Protein AF-A0A2J0MK18-F1 (afdb_monomer_lite)

Radius of gyration: 29.58 Å; chains: 1; bounding box: 68×32×77 Å

Sequence (110 aa):
MKKEGVLIHERTIGKILKKEGLVRKYRVRKIKYKYIKAERKAGELVEIDVKYVPGRIVGKRYYQYTAIDTASKWRHLAVYDEQTNFHSILFLKEVIKIFKLIIFLFIQVR

InterPro domains:
  IPR012337 Ribonuclease H-like superfamily [SSF53098] (42-101)
  IPR036397 Ribonuclease H superfamily [G3DSA:3.30.420.10] (36-107)

Foldseek 3Di:
DVVPPDPDDPVVVVVVCVVVVVDDDDDDDDDDDPPPDPQDDFQAEKEKEKDWDPDADVNFIKIKIKIAGPHPRDIDIDIDRDDDPVVVVVVVVVCVVVVPDDHPYPYDYD

Organism: NCBI:txid1974727

Secondary structure (DSSP, 8-state):
-GGGT----HHHHHHHHHHTT-S------------------TTS-EEEEEEEPSS-BTTB--EEEEEEETTT--EEEEEESS--HHHHHHHHHHHHHH--S---------

pLDDT: mean 82.76, std 13.8, range [45.09, 96.31]

Structure (mmCIF, N/CA/C/O backbone):
data_AF-A0A2J0MK18-F1
#
_entry.id   AF-A0A2J0MK18-F1
#
loop_
_atom_site.group_PDB
_atom_site.id
_atom_site.type_symbol
_atom_site.label_atom_id
_atom_site.label_alt_id
_atom_site.label_comp_id
_atom_site.label_asym_id
_atom_site.label_entity_id
_atom_site.label_seq_id
_atom_site.pdbx_PDB_ins_code
_atom_site.Cartn_x
_atom_site.Cartn_y
_atom_site.Cartn_z
_atom_site.occupancy
_atom_site.B_iso_or_equiv
_atom_site.auth_seq_id
_atom_site.auth_comp_id
_atom_site.auth_asym_id
_atom_site.auth_atom_id
_atom_site.pdbx_PDB_model_num
ATOM 1 N N . MET A 1 1 ? -44.606 -10.892 48.087 1.00 50.62 1 MET A N 1
ATOM 2 C CA . MET A 1 1 ? -45.442 -11.733 47.196 1.00 50.62 1 MET A CA 1
ATOM 3 C C . MET A 1 1 ? -46.530 -12.531 47.922 1.00 50.62 1 MET A C 1
ATOM 5 O O . MET A 1 1 ? -47.611 -12.633 47.371 1.00 50.62 1 MET A O 1
ATOM 9 N N . LYS A 1 2 ? -46.349 -13.000 49.172 1.00 48.25 2 LYS A N 1
ATOM 10 C CA . LYS A 1 2 ? -47.447 -13.646 49.938 1.00 48.25 2 LYS A CA 1
ATOM 11 C C . LYS A 1 2 ? -48.602 -12.718 50.371 1.00 48.25 2 LYS A C 1
ATOM 13 O O . LYS A 1 2 ? -49.669 -13.221 50.686 1.00 48.25 2 LYS A O 1
ATOM 18 N N . LYS A 1 3 ? -48.410 -11.392 50.382 1.00 56.09 3 LYS A N 1
ATOM 19 C CA . LYS A 1 3 ? -49.428 -10.419 50.834 1.00 56.09 3 LYS A CA 1
ATOM 20 C C . LYS A 1 3 ? -50.550 -10.135 49.818 1.00 56.09 3 LYS A C 1
ATOM 22 O O . LYS A 1 3 ? -51.565 -9.593 50.219 1.00 56.09 3 LYS A O 1
ATOM 27 N N . GLU A 1 4 ? -50.386 -10.527 48.553 1.00 63.72 4 GLU A N 1
ATOM 28 C CA . GLU A 1 4 ? -51.360 -10.278 47.467 1.00 63.72 4 GLU A CA 1
ATOM 29 C C . GLU A 1 4 ? -51.818 -11.573 46.761 1.00 63.72 4 GLU A C 1
ATOM 31 O O . GLU A 1 4 ? -52.439 -11.524 45.707 1.00 63.72 4 GLU A O 1
ATOM 36 N N . GLY A 1 5 ? -51.502 -12.756 47.306 1.00 65.00 5 GLY A N 1
ATOM 37 C CA . GLY A 1 5 ? -51.964 -14.041 46.748 1.00 65.00 5 GLY A 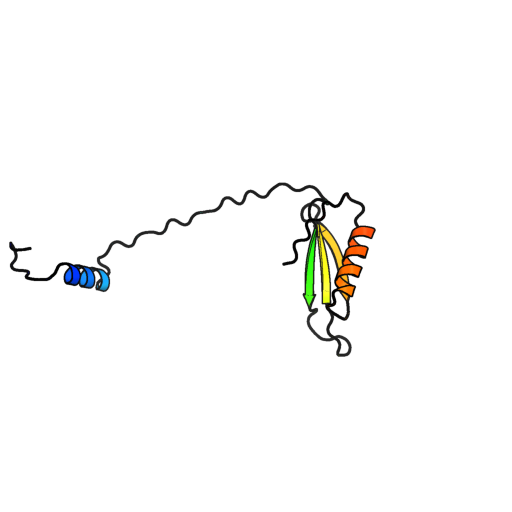CA 1
ATOM 38 C C . GLY A 1 5 ? -51.280 -14.497 45.449 1.00 65.00 5 GLY A C 1
ATOM 39 O O . GLY A 1 5 ? -51.678 -15.502 44.866 1.00 65.00 5 GLY A O 1
ATOM 40 N N . VAL A 1 6 ? -50.227 -13.814 44.993 1.00 67.06 6 VAL A N 1
ATOM 41 C CA . VAL A 1 6 ? -49.537 -14.157 43.740 1.00 67.06 6 VAL A CA 1
ATOM 42 C C . VAL A 1 6 ? -48.515 -15.282 43.971 1.00 67.06 6 VAL A C 1
ATOM 44 O O . VAL A 1 6 ? -47.393 -15.049 44.427 1.00 67.06 6 VAL A O 1
ATOM 47 N N . LEU A 1 7 ? -48.908 -16.518 43.641 1.00 73.19 7 LEU A N 1
ATOM 48 C CA . LEU A 1 7 ? -48.077 -17.735 43.642 1.00 73.19 7 LEU A CA 1
ATOM 49 C C . LEU A 1 7 ? -47.373 -17.917 42.289 1.00 73.19 7 LEU A C 1
ATOM 51 O O . LEU A 1 7 ? -47.671 -18.833 41.527 1.00 73.19 7 LEU A O 1
ATOM 55 N N . ILE A 1 8 ? -46.447 -17.023 41.954 1.00 77.75 8 ILE A N 1
ATOM 56 C CA . ILE A 1 8 ? -45.690 -17.120 40.702 1.00 77.75 8 ILE A CA 1
ATOM 57 C C . ILE A 1 8 ? -44.199 -17.142 41.020 1.00 77.75 8 ILE A C 1
ATOM 59 O O . ILE A 1 8 ? -43.697 -16.320 41.783 1.00 77.75 8 ILE A O 1
ATOM 63 N N . HIS A 1 9 ? -43.484 -18.090 40.416 1.00 81.81 9 HIS A N 1
ATOM 64 C CA . HIS A 1 9 ? -42.036 -18.193 40.548 1.00 81.81 9 HIS A CA 1
ATOM 65 C C . HIS A 1 9 ? -41.353 -16.948 39.955 1.00 81.81 9 HIS A C 1
ATOM 67 O O . HIS A 1 9 ? -41.653 -16.532 38.834 1.00 81.81 9 HIS A O 1
ATOM 73 N N . GLU A 1 10 ? -40.377 -16.383 40.664 1.00 82.75 10 GLU A N 1
ATOM 74 C CA . GLU A 1 10 ? -39.665 -15.140 40.312 1.00 82.75 10 GLU A CA 1
ATOM 75 C C . GLU A 1 10 ? -39.136 -15.102 38.862 1.00 82.75 10 GLU A C 1
ATOM 77 O O . GLU A 1 10 ? -39.264 -14.101 38.156 1.00 82.75 10 GLU A O 1
ATOM 82 N N . ARG A 1 11 ? -38.611 -16.229 38.359 1.00 83.81 11 ARG A N 1
ATOM 83 C CA . ARG A 1 11 ? -38.148 -16.366 36.965 1.00 83.81 11 ARG A CA 1
ATOM 84 C C . ARG A 1 11 ? -39.258 -16.139 35.938 1.00 83.81 11 ARG A C 1
ATOM 86 O O . ARG A 1 11 ? -38.979 -15.607 34.865 1.00 83.81 11 ARG A O 1
ATOM 93 N N . THR A 1 12 ? -40.489 -16.542 36.238 1.00 87.12 12 THR A N 1
ATOM 94 C CA . THR A 1 12 ? -41.646 -16.352 35.352 1.00 87.12 12 THR A CA 1
ATOM 95 C C . THR A 1 12 ? -42.008 -14.875 35.271 1.00 87.12 12 THR A C 1
ATOM 97 O O . THR A 1 12 ? -42.204 -14.356 34.176 1.00 87.12 12 THR A O 1
ATOM 100 N N . ILE A 1 13 ? -41.961 -14.168 36.401 1.00 87.19 13 ILE A N 1
ATOM 101 C CA . ILE A 1 13 ? -42.155 -12.714 36.460 1.00 87.19 13 ILE A CA 1
ATOM 102 C C . ILE A 1 13 ? -41.084 -12.008 35.622 1.00 87.19 13 ILE A C 1
ATOM 104 O O . ILE A 1 13 ? -41.403 -11.188 34.765 1.00 87.19 13 ILE A O 1
ATOM 108 N N . GLY A 1 14 ? -39.814 -12.397 35.772 1.00 87.62 14 GLY A N 1
ATOM 109 C CA . GLY A 1 14 ? -38.724 -11.856 34.958 1.00 87.62 14 GLY A CA 1
ATOM 110 C C . GLY A 1 14 ? -38.899 -12.090 33.450 1.00 87.62 14 GLY A C 1
ATOM 111 O O . GLY A 1 14 ? -38.547 -11.222 32.652 1.00 87.62 14 GLY A O 1
ATOM 112 N N . LYS A 1 15 ? -39.460 -13.235 33.038 1.00 89.38 15 LYS A N 1
ATOM 113 C CA . LYS A 1 15 ? -39.773 -13.520 31.625 1.00 89.38 15 LYS A CA 1
ATOM 114 C C . LYS A 1 15 ? -40.908 -12.640 31.101 1.00 89.38 15 LYS A C 1
ATOM 116 O O . LYS A 1 15 ? -40.775 -12.110 30.003 1.00 89.38 15 LYS A O 1
ATOM 121 N N . ILE A 1 16 ? -41.974 -12.457 31.882 1.00 91.19 16 ILE A N 1
ATOM 122 C CA . ILE A 1 16 ? -43.109 -11.592 31.523 1.00 91.19 16 ILE A CA 1
ATOM 123 C C . ILE A 1 16 ? -42.632 -10.144 31.377 1.00 91.19 16 ILE A C 1
ATOM 125 O O . ILE A 1 16 ? -42.823 -9.545 30.327 1.00 91.19 16 ILE A O 1
ATOM 129 N N . LEU A 1 17 ? -41.897 -9.618 32.361 1.00 91.25 17 LEU A N 1
ATOM 130 C CA . LEU A 1 17 ? -41.355 -8.255 32.307 1.00 91.25 17 LEU A CA 1
ATOM 131 C C . LEU A 1 17 ? -40.433 -8.032 31.096 1.00 91.25 17 LEU A C 1
ATOM 133 O O . LEU A 1 17 ? -40.449 -6.958 30.499 1.00 91.25 17 LEU A O 1
ATOM 137 N N . LYS A 1 18 ? -39.635 -9.039 30.710 1.00 88.62 18 LYS A N 1
ATOM 138 C CA . LYS A 1 18 ? -38.809 -8.980 29.492 1.00 88.62 18 LYS A CA 1
ATOM 139 C C . LYS A 1 18 ? -39.652 -8.992 28.217 1.00 88.62 18 LYS A C 1
ATOM 141 O O . LYS A 1 18 ? -39.348 -8.226 27.308 1.00 88.62 18 LYS A O 1
ATOM 146 N N . LYS A 1 19 ? -40.678 -9.848 28.152 1.00 90.25 19 LYS A N 1
ATOM 147 C CA . LYS A 1 19 ? -41.573 -9.984 26.993 1.00 90.25 19 LYS A CA 1
ATOM 148 C C . LYS A 1 19 ? -42.377 -8.706 26.748 1.00 90.25 19 LYS A C 1
ATOM 150 O O . LYS A 1 19 ? -42.433 -8.246 25.616 1.00 90.25 19 LYS A O 1
ATOM 155 N N . GLU A 1 20 ? -42.898 -8.105 27.813 1.00 92.75 20 GLU A N 1
ATOM 156 C CA . GLU A 1 20 ? -43.677 -6.859 27.767 1.00 92.75 20 GLU A CA 1
ATOM 157 C C . GLU A 1 20 ? -42.798 -5.598 27.651 1.00 92.75 20 GLU A C 1
ATOM 159 O O . GLU A 1 20 ? -43.294 -4.476 27.656 1.00 92.75 20 GLU A O 1
ATOM 164 N N . GLY A 1 21 ? -41.468 -5.744 27.576 1.00 88.44 21 GLY A N 1
ATOM 165 C CA . GLY A 1 21 ? -40.552 -4.607 27.444 1.00 88.44 21 GLY A CA 1
ATOM 166 C C . GLY A 1 21 ? -40.475 -3.701 28.679 1.00 88.44 21 GLY A C 1
ATOM 167 O O . GLY A 1 21 ? -39.912 -2.612 28.598 1.00 88.44 21 GLY A O 1
ATOM 168 N N . LEU A 1 22 ? -40.976 -4.164 29.828 1.00 89.62 22 LEU A N 1
ATOM 169 C CA . LEU A 1 22 ? -40.991 -3.460 31.118 1.00 89.62 22 LEU A CA 1
ATOM 170 C C . LEU A 1 22 ? -39.640 -3.520 31.851 1.00 89.62 22 LEU A C 1
ATOM 172 O O . LEU A 1 22 ? -39.503 -3.065 32.986 1.00 89.62 22 LEU A O 1
ATOM 176 N N . VAL A 1 23 ? -38.620 -4.090 31.210 1.00 89.38 23 VAL A N 1
ATOM 177 C CA . VAL A 1 23 ? -37.242 -4.093 31.701 1.00 89.38 23 VAL A CA 1
ATOM 178 C C . VAL A 1 23 ? -36.478 -2.869 31.207 1.00 89.38 23 VAL A C 1
ATOM 180 O O . VAL A 1 23 ? -36.556 -2.469 30.044 1.00 89.38 23 VAL A O 1
ATOM 183 N N . ARG A 1 24 ? -35.662 -2.294 32.092 1.00 84.62 24 ARG A N 1
ATOM 184 C CA . ARG A 1 24 ? -34.788 -1.167 31.762 1.00 84.62 24 ARG A CA 1
ATOM 185 C C . ARG A 1 24 ? -33.844 -1.542 30.615 1.00 84.62 24 ARG A C 1
ATOM 187 O O . ARG A 1 24 ? -33.040 -2.464 30.738 1.00 84.62 24 ARG A O 1
ATOM 194 N N . LYS A 1 25 ? -33.881 -0.780 29.521 1.00 82.88 25 LYS A N 1
ATOM 195 C CA . LYS A 1 25 ? -32.889 -0.890 28.444 1.00 82.88 25 LYS A CA 1
ATOM 196 C C . LYS A 1 25 ? -31.590 -0.219 28.891 1.00 82.88 25 LYS A C 1
ATOM 198 O O . LYS A 1 25 ?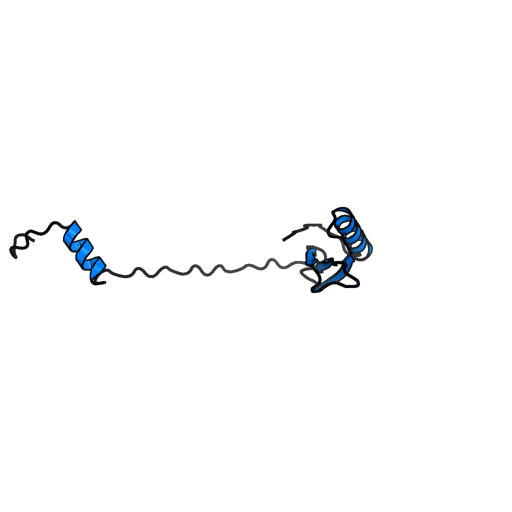 -31.550 0.994 29.096 1.00 82.88 25 LYS A O 1
ATOM 203 N N . TYR A 1 26 ? -30.524 -0.999 29.054 1.00 81.31 26 TYR A N 1
ATOM 204 C CA . TYR A 1 26 ? -29.195 -0.444 29.307 1.00 81.31 26 TYR A CA 1
ATOM 205 C C . TYR A 1 26 ? -28.674 0.256 28.048 1.00 81.31 26 TYR A C 1
ATOM 207 O O . TYR A 1 26 ? -28.620 -0.330 26.968 1.00 81.31 26 TYR A O 1
ATOM 215 N N . ARG A 1 27 ? -28.271 1.522 28.185 1.00 83.06 27 ARG A N 1
ATOM 216 C CA . ARG A 1 27 ? -27.607 2.260 27.108 1.00 83.06 27 ARG A CA 1
ATOM 217 C C . ARG A 1 27 ? -26.145 1.829 27.052 1.00 83.06 27 ARG A C 1
ATOM 219 O O . ARG A 1 27 ? -25.380 2.133 27.963 1.00 83.06 27 ARG A O 1
ATOM 226 N N . VAL A 1 28 ? -25.744 1.175 25.966 1.00 81.00 28 VAL A N 1
ATOM 227 C CA . VAL A 1 28 ? -24.326 0.902 25.706 1.00 81.00 28 VAL A CA 1
ATOM 228 C C . VAL A 1 28 ? -23.626 2.233 25.424 1.00 81.00 28 VAL A C 1
ATOM 230 O O . VAL A 1 28 ? -23.995 2.969 24.503 1.00 81.00 28 VAL A O 1
ATOM 233 N N . ARG A 1 29 ? -22.632 2.581 26.246 1.00 80.50 29 ARG A N 1
ATOM 234 C CA . ARG A 1 29 ? -21.834 3.796 26.061 1.00 80.50 29 ARG A CA 1
ATOM 235 C C . ARG A 1 29 ? -20.888 3.553 24.885 1.00 80.50 29 ARG A C 1
ATOM 237 O O . ARG A 1 29 ? -19.986 2.729 24.980 1.00 80.50 29 ARG A O 1
ATOM 244 N N . LYS A 1 30 ? -21.104 4.242 23.760 1.00 80.25 30 LYS A N 1
ATOM 245 C CA . LYS A 1 30 ? -20.178 4.177 22.620 1.00 80.25 30 LYS A CA 1
ATOM 246 C C . LYS A 1 30 ? -18.845 4.794 23.046 1.00 80.25 30 LYS A C 1
ATOM 248 O O . LYS A 1 30 ? -18.790 5.991 23.327 1.00 80.25 30 LYS A O 1
ATOM 253 N N . ILE A 1 31 ? -17.792 3.984 23.106 1.00 79.81 31 ILE A N 1
ATOM 254 C CA . ILE A 1 31 ? -16.428 4.474 23.307 1.00 79.81 31 ILE A CA 1
ATOM 255 C C . ILE A 1 31 ? -16.028 5.211 22.028 1.00 79.81 31 ILE A C 1
ATOM 257 O O . ILE A 1 31 ? -15.973 4.623 20.950 1.00 79.81 31 ILE A O 1
ATOM 261 N N . LYS A 1 32 ? -15.794 6.521 22.134 1.00 77.75 32 LYS A N 1
ATOM 262 C CA . LYS A 1 32 ? -15.186 7.306 21.058 1.00 77.75 32 LYS A CA 1
ATOM 263 C C . LYS A 1 32 ? -13.675 7.197 21.226 1.00 77.75 32 LYS A C 1
ATOM 265 O O . LYS A 1 32 ? -13.110 7.840 22.105 1.00 77.75 32 LYS A O 1
ATOM 270 N N . TYR A 1 33 ? -13.030 6.373 20.408 1.00 77.06 33 TYR A N 1
ATOM 271 C CA . TYR A 1 33 ? -11.573 6.350 20.344 1.00 77.06 33 TYR A CA 1
ATOM 272 C C . TYR A 1 33 ? -11.081 7.706 19.832 1.00 77.06 33 TYR A C 1
ATOM 274 O O . TYR A 1 33 ? -11.502 8.174 18.771 1.00 77.06 33 TYR A O 1
ATOM 282 N N . LYS A 1 34 ? -10.204 8.359 20.598 1.00 72.38 34 LYS A N 1
ATOM 283 C CA . LYS A 1 34 ? -9.471 9.530 20.121 1.00 72.38 34 LYS A CA 1
ATOM 284 C C . LYS A 1 34 ? -8.323 9.001 19.269 1.00 72.38 34 LYS A C 1
ATOM 286 O O . LYS A 1 34 ? -7.324 8.538 19.806 1.00 72.38 34 LYS A O 1
ATOM 291 N N . TYR A 1 35 ? -8.492 9.006 17.950 1.00 69.12 35 TYR A N 1
ATOM 292 C CA . TYR A 1 35 ? -7.410 8.659 17.032 1.00 69.12 35 TYR A CA 1
ATOM 293 C C . TYR A 1 35 ? -6.292 9.694 17.177 1.00 69.12 35 TYR A C 1
ATOM 295 O O . TYR A 1 35 ? -6.415 10.818 16.691 1.00 69.12 35 TYR A O 1
ATOM 303 N N . ILE A 1 36 ? -5.214 9.324 17.863 1.00 74.25 36 ILE A N 1
ATOM 304 C CA . ILE A 1 36 ? -3.972 10.093 17.855 1.00 74.25 36 ILE A CA 1
ATOM 305 C C . ILE A 1 36 ? -3.292 9.736 16.535 1.00 74.25 36 ILE A C 1
ATOM 307 O O . ILE A 1 36 ? -2.722 8.656 16.393 1.00 74.25 36 ILE A O 1
ATOM 311 N N . LYS A 1 37 ? -3.431 10.597 15.523 1.00 69.31 37 LYS A N 1
ATOM 312 C CA . LYS A 1 37 ? -2.619 10.470 14.310 1.00 69.31 37 LYS A CA 1
ATOM 313 C C . LYS A 1 37 ? -1.197 10.855 14.700 1.00 69.31 37 LYS A C 1
ATOM 315 O O . LYS A 1 37 ? -0.967 12.011 15.031 1.00 69.31 37 LYS A O 1
ATOM 320 N N . ALA A 1 38 ? -0.281 9.891 14.698 1.00 75.12 38 ALA A N 1
ATOM 321 C CA . ALA A 1 38 ? 1.137 10.199 14.801 1.00 75.12 38 ALA A CA 1
ATOM 322 C C . ALA A 1 38 ? 1.511 11.131 13.639 1.00 75.12 38 ALA A C 1
ATOM 324 O O . ALA A 1 38 ? 1.185 10.836 12.484 1.00 75.12 38 ALA A O 1
ATOM 325 N N . GLU A 1 39 ? 2.132 12.266 13.951 1.00 79.06 39 GLU A N 1
ATOM 326 C CA . GLU A 1 39 ? 2.723 13.129 12.934 1.00 79.06 39 GLU A CA 1
ATOM 327 C C . GLU A 1 39 ? 3.876 12.364 12.286 1.00 79.06 39 GLU A C 1
ATOM 329 O O . GLU A 1 39 ? 4.730 11.821 12.983 1.00 79.06 39 GLU A O 1
ATOM 334 N N . ARG A 1 40 ? 3.856 12.268 10.955 1.00 82.06 40 ARG A N 1
ATOM 335 C CA . ARG A 1 40 ? 4.884 11.578 10.174 1.00 82.06 40 ARG A CA 1
ATOM 336 C C . ARG A 1 40 ? 5.603 12.572 9.285 1.00 82.06 40 ARG A C 1
ATOM 338 O O . ARG A 1 40 ? 4.978 13.488 8.747 1.00 82.06 40 ARG A O 1
ATOM 345 N N . LYS A 1 41 ? 6.897 12.362 9.098 1.00 84.50 41 LYS A N 1
ATOM 346 C CA . LYS A 1 41 ? 7.729 13.090 8.142 1.00 84.50 41 LYS A CA 1
ATOM 347 C C . LYS A 1 41 ? 7.700 12.394 6.782 1.00 84.50 41 LYS A C 1
ATOM 349 O O . LYS A 1 41 ? 7.433 11.198 6.673 1.00 84.50 41 LYS A O 1
ATOM 354 N N . ALA A 1 42 ? 7.963 13.166 5.732 1.00 83.69 42 ALA A N 1
ATOM 355 C CA . ALA A 1 42 ? 8.074 12.638 4.377 1.00 83.69 42 ALA A CA 1
ATOM 356 C C . ALA A 1 42 ? 9.164 11.557 4.309 1.00 83.69 42 ALA A C 1
ATOM 358 O O . ALA A 1 42 ? 10.286 11.791 4.754 1.00 83.69 42 ALA A O 1
ATOM 359 N N . GLY A 1 43 ? 8.826 10.394 3.751 1.00 80.44 43 GLY A N 1
ATOM 360 C CA . GLY A 1 43 ? 9.731 9.252 3.611 1.00 80.44 43 GLY A CA 1
ATOM 361 C C . GLY A 1 43 ? 9.750 8.272 4.784 1.00 80.44 43 GLY A C 1
ATOM 362 O O . GLY A 1 43 ? 10.360 7.213 4.665 1.00 80.44 43 GLY A O 1
ATOM 363 N N . GLU A 1 44 ? 9.045 8.557 5.883 1.00 83.25 44 GLU A N 1
ATOM 364 C CA . GLU A 1 44 ? 8.958 7.623 7.016 1.00 83.25 44 GLU A CA 1
ATOM 365 C C . GLU A 1 44 ? 8.041 6.427 6.750 1.00 83.25 44 GLU A C 1
ATOM 367 O O . GLU A 1 44 ? 8.240 5.363 7.329 1.00 83.25 44 GLU A O 1
ATOM 372 N N . LEU A 1 45 ? 7.004 6.592 5.922 1.00 84.88 45 LEU A N 1
ATOM 373 C CA . LEU A 1 45 ? 6.065 5.513 5.631 1.00 84.88 45 LEU A CA 1
ATOM 374 C C . LEU A 1 45 ? 5.462 5.662 4.239 1.00 84.88 45 LEU A C 1
ATOM 376 O O . LEU A 1 45 ? 4.678 6.585 3.985 1.00 84.88 45 LEU A O 1
ATOM 380 N N . VAL A 1 46 ? 5.751 4.671 3.400 1.00 87.12 46 VAL A N 1
ATOM 381 C CA . VAL A 1 46 ? 5.177 4.506 2.067 1.00 87.12 46 VAL A CA 1
ATOM 382 C C . VAL A 1 46 ? 4.246 3.295 2.079 1.00 87.12 46 VAL A C 1
ATOM 384 O O . VAL A 1 46 ? 4.672 2.176 2.355 1.00 87.12 46 VAL A O 1
ATOM 387 N N . GLU A 1 47 ? 2.969 3.517 1.776 1.00 89.88 47 GLU A N 1
ATOM 388 C CA . GLU A 1 47 ? 1.992 2.444 1.574 1.00 89.88 47 GLU A CA 1
ATOM 389 C C . GLU A 1 47 ? 2.038 1.992 0.107 1.00 89.88 47 GLU A C 1
ATOM 391 O O . GLU A 1 47 ? 2.005 2.828 -0.800 1.00 89.88 47 GLU A O 1
ATOM 396 N N . ILE A 1 48 ? 2.111 0.676 -0.123 1.00 91.62 48 ILE A N 1
ATOM 397 C CA . ILE A 1 48 ? 2.046 0.068 -1.458 1.00 91.62 48 ILE A CA 1
ATOM 398 C C . ILE A 1 48 ? 0.758 -0.748 -1.565 1.00 91.62 48 ILE A C 1
ATOM 400 O O . ILE A 1 48 ? 0.507 -1.627 -0.745 1.00 91.62 48 ILE A O 1
ATOM 404 N N . ASP A 1 49 ? -0.040 -0.453 -2.586 1.00 92.44 49 ASP A N 1
ATOM 405 C CA . ASP A 1 49 ? -1.325 -1.089 -2.878 1.00 92.44 49 ASP A CA 1
ATOM 406 C C . ASP A 1 49 ? -1.310 -1.661 -4.300 1.00 92.44 49 ASP A C 1
ATOM 408 O O . ASP A 1 49 ? -0.748 -1.049 -5.217 1.00 92.44 49 ASP A O 1
ATOM 412 N N . VAL A 1 50 ? -1.943 -2.820 -4.487 1.00 93.81 50 VAL A N 1
ATOM 413 C CA . VAL A 1 50 ? -2.082 -3.471 -5.796 1.00 93.81 50 VAL A CA 1
ATOM 414 C C . VAL A 1 50 ? -3.550 -3.733 -6.069 1.00 93.81 50 VAL A C 1
ATOM 416 O O . VAL A 1 50 ? -4.233 -4.402 -5.296 1.00 93.81 50 VAL A O 1
ATOM 419 N N . LYS A 1 51 ? -4.038 -3.235 -7.202 1.00 93.19 51 LYS A N 1
ATOM 420 C CA . LYS A 1 51 ? -5.429 -3.409 -7.628 1.00 93.19 51 LYS A CA 1
ATOM 421 C C . LYS A 1 51 ? -5.495 -3.924 -9.049 1.00 93.19 51 LYS A C 1
ATOM 423 O O . LYS A 1 51 ? -4.686 -3.547 -9.890 1.00 93.19 51 LYS A O 1
ATOM 428 N N . TYR A 1 52 ? -6.482 -4.767 -9.334 1.00 92.38 52 TYR A N 1
ATOM 429 C CA . TYR A 1 52 ? -6.763 -5.136 -10.716 1.00 92.38 52 TYR A CA 1
ATOM 430 C C . TYR A 1 52 ? -7.343 -3.927 -11.460 1.00 92.38 52 TYR A C 1
ATOM 432 O O . TYR A 1 52 ? -8.188 -3.201 -10.931 1.00 92.38 52 TYR A O 1
ATOM 440 N N . VAL A 1 53 ? -6.889 -3.716 -12.691 1.00 91.81 53 VAL A N 1
ATOM 441 C CA . VAL A 1 53 ? -7.444 -2.700 -13.584 1.00 91.81 53 VAL A CA 1
ATOM 442 C C . VAL A 1 53 ? -8.800 -3.205 -14.096 1.00 91.81 53 VAL A C 1
ATOM 444 O O . VAL A 1 53 ? -8.891 -4.361 -14.525 1.00 91.81 53 VAL A O 1
ATOM 447 N N . PRO A 1 54 ? -9.872 -2.394 -14.037 1.00 91.75 54 PRO A N 1
ATOM 448 C CA . PRO A 1 54 ? -11.166 -2.777 -14.584 1.00 91.75 54 PRO A CA 1
ATOM 449 C C . PRO A 1 54 ? -11.089 -3.006 -16.096 1.00 91.75 54 PRO A C 1
ATOM 451 O O . PRO A 1 54 ? -10.526 -2.198 -16.830 1.00 91.75 54 PRO A O 1
ATOM 454 N N . GLY A 1 55 ? -11.713 -4.085 -16.564 1.00 88.94 55 GLY A N 1
ATOM 455 C CA . GLY A 1 55 ? -11.722 -4.452 -17.978 1.00 88.94 55 GLY A CA 1
ATOM 456 C C . GLY A 1 55 ? -10.520 -5.294 -18.403 1.00 88.94 55 GLY A C 1
ATOM 457 O O . GLY A 1 55 ? -9.659 -5.671 -17.608 1.00 88.94 55 GLY A O 1
ATOM 458 N N . ARG A 1 56 ? -10.508 -5.654 -19.686 1.00 90.69 56 ARG A N 1
ATOM 459 C CA . ARG A 1 56 ? -9.397 -6.358 -20.326 1.00 90.69 56 ARG A CA 1
ATOM 460 C C . ARG A 1 56 ? -8.899 -5.510 -21.479 1.00 90.69 56 ARG A C 1
ATOM 462 O O . ARG A 1 56 ? -9.706 -5.029 -22.270 1.00 90.69 56 ARG A O 1
ATOM 469 N N . ILE A 1 57 ? -7.587 -5.371 -21.595 1.00 87.00 57 ILE A N 1
ATOM 470 C CA . ILE A 1 57 ? -6.951 -4.710 -22.735 1.00 87.00 57 ILE A CA 1
ATOM 471 C C . ILE A 1 57 ? -6.361 -5.831 -23.585 1.00 87.00 57 ILE A C 1
ATOM 473 O O . ILE A 1 57 ? -5.553 -6.616 -23.097 1.00 87.00 57 ILE A O 1
ATOM 477 N N . VAL A 1 58 ? -6.837 -5.975 -24.825 1.00 89.06 58 VAL A N 1
ATOM 478 C CA . VA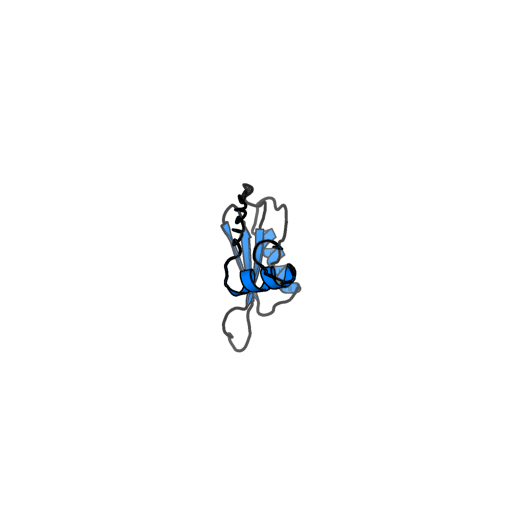L A 1 58 ? -6.419 -7.058 -25.741 1.00 89.06 58 VAL A CA 1
ATOM 479 C C . VAL A 1 58 ? -6.555 -8.449 -25.084 1.00 89.06 58 VAL A C 1
ATOM 481 O O . VAL A 1 58 ? -5.663 -9.290 -25.124 1.00 89.06 58 VAL A O 1
ATOM 484 N N . GLY A 1 59 ? -7.667 -8.677 -24.377 1.00 90.19 59 GLY A N 1
ATOM 485 C CA . GLY A 1 59 ? -7.953 -9.948 -23.694 1.00 90.19 59 GLY A CA 1
ATOM 486 C C . GLY A 1 59 ? -7.160 -10.208 -22.402 1.00 90.19 59 GLY A C 1
ATOM 487 O O . GLY A 1 59 ? -7.523 -11.118 -21.648 1.00 90.19 59 GLY A O 1
ATOM 488 N N . LYS A 1 60 ? -6.152 -9.389 -22.082 1.00 91.06 60 LYS A N 1
ATOM 489 C CA . LYS A 1 60 ? -5.322 -9.519 -20.878 1.00 91.06 60 LYS A CA 1
ATOM 490 C C . LYS A 1 60 ? -5.877 -8.704 -19.709 1.00 91.06 60 LYS A C 1
ATOM 492 O O . LYS A 1 60 ? -6.477 -7.644 -19.898 1.00 91.06 60 LYS A O 1
ATOM 497 N N . ARG A 1 61 ? -5.693 -9.222 -18.490 1.00 92.75 61 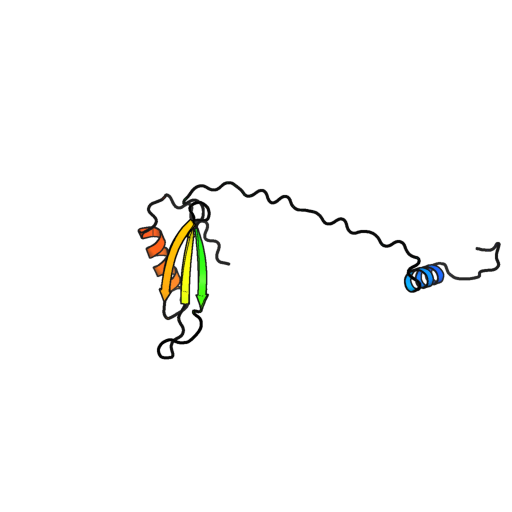ARG A N 1
ATOM 498 C CA . ARG A 1 61 ? -5.924 -8.469 -17.246 1.00 92.75 61 ARG A CA 1
ATOM 499 C C . ARG A 1 61 ? -4.642 -7.720 -16.905 1.00 92.75 61 ARG A C 1
ATOM 501 O O . ARG A 1 61 ? -3.565 -8.211 -17.196 1.00 92.75 61 ARG A O 1
ATOM 508 N N . TYR A 1 62 ? -4.785 -6.560 -16.285 1.00 94.88 62 TYR A N 1
ATOM 509 C CA . TYR A 1 62 ? -3.662 -5.748 -15.835 1.00 94.88 62 TYR A CA 1
ATOM 510 C C . TYR A 1 62 ? -3.832 -5.410 -14.359 1.00 94.88 62 TYR A C 1
ATOM 512 O O . TYR A 1 62 ? -4.946 -5.431 -13.824 1.00 94.88 62 TYR A O 1
ATOM 520 N N . TYR A 1 63 ? -2.723 -5.089 -13.710 1.00 95.00 63 TYR A N 1
ATOM 521 C CA . TYR A 1 63 ? -2.636 -4.816 -12.286 1.00 95.00 63 TYR A CA 1
ATOM 522 C C . TYR A 1 63 ? -1.914 -3.494 -12.081 1.00 95.00 63 TYR A C 1
ATOM 524 O O . TYR A 1 63 ? -0.784 -3.311 -12.528 1.00 95.00 63 TYR A O 1
ATOM 532 N N . GLN A 1 64 ? -2.583 -2.565 -11.412 1.00 95.44 64 GLN A N 1
ATOM 533 C CA . GLN A 1 64 ? -2.033 -1.275 -11.048 1.00 95.44 64 GLN A CA 1
ATOM 534 C C . GLN A 1 64 ? -1.368 -1.381 -9.680 1.00 95.44 64 GLN A C 1
ATOM 536 O O . GLN A 1 64 ? -2.018 -1.706 -8.686 1.00 95.44 64 GLN A O 1
ATOM 541 N N . TYR A 1 65 ? -0.090 -1.042 -9.644 1.00 96.31 65 TYR A N 1
ATOM 542 C CA . TYR A 1 65 ? 0.702 -0.891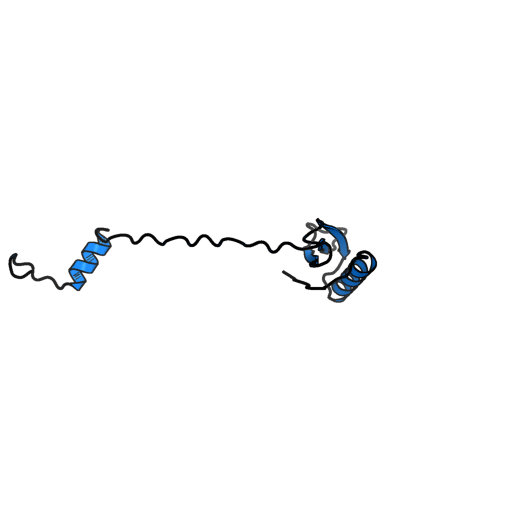 -8.437 1.00 96.31 65 TYR A CA 1
ATOM 543 C C . TYR A 1 65 ? 0.775 0.591 -8.101 1.00 96.31 65 TYR A C 1
ATOM 545 O O . TYR A 1 65 ? 0.931 1.442 -8.978 1.00 96.31 65 TYR A O 1
ATOM 553 N N . THR A 1 66 ? 0.589 0.928 -6.832 1.00 94.88 66 THR A N 1
ATOM 554 C CA . THR A 1 66 ? 0.594 2.313 -6.366 1.00 94.88 66 THR A CA 1
ATOM 555 C C . THR A 1 66 ? 1.391 2.411 -5.078 1.00 94.88 66 THR A C 1
ATOM 557 O O . THR A 1 66 ? 1.082 1.716 -4.121 1.00 94.88 66 THR A O 1
ATOM 560 N N . ALA A 1 67 ? 2.389 3.292 -5.052 1.00 93.81 67 ALA A N 1
ATOM 561 C CA . ALA A 1 67 ? 3.153 3.648 -3.862 1.00 93.81 67 ALA A CA 1
ATOM 562 C C . ALA A 1 67 ? 2.802 5.080 -3.460 1.00 93.81 67 ALA A C 1
ATOM 564 O O . ALA A 1 67 ? 2.863 5.974 -4.306 1.00 93.81 67 ALA A O 1
ATOM 565 N N . ILE A 1 68 ? 2.421 5.301 -2.201 1.00 92.19 68 ILE A N 1
ATOM 566 C CA . ILE A 1 68 ? 2.059 6.623 -1.673 1.00 92.19 68 ILE A CA 1
ATOM 567 C C . ILE A 1 68 ? 2.791 6.876 -0.359 1.00 92.19 68 ILE A C 1
ATOM 569 O O . ILE A 1 68 ? 2.621 6.135 0.607 1.00 92.19 68 ILE A O 1
ATOM 573 N N . ASP A 1 69 ? 3.542 7.974 -0.297 1.00 90.56 69 ASP A N 1
ATOM 574 C CA . ASP A 1 69 ? 4.093 8.475 0.961 1.00 90.56 69 ASP A CA 1
ATOM 575 C C . ASP A 1 69 ? 2.985 9.115 1.808 1.00 90.56 69 ASP A C 1
ATOM 577 O O . ASP A 1 69 ? 2.258 10.017 1.370 1.00 90.56 69 ASP A O 1
ATOM 581 N N . THR A 1 70 ? 2.831 8.644 3.044 1.00 87.94 70 THR A N 1
ATOM 582 C CA . THR A 1 70 ? 1.678 9.020 3.873 1.00 87.94 70 THR A CA 1
ATOM 583 C C . THR A 1 70 ? 1.717 10.470 4.356 1.00 87.94 70 THR A C 1
ATOM 585 O O . THR A 1 70 ? 0.641 11.028 4.610 1.00 87.94 70 THR A O 1
ATOM 588 N N . ALA A 1 71 ? 2.899 11.091 4.425 1.00 88.12 71 ALA A N 1
ATOM 589 C CA . ALA A 1 71 ? 3.093 12.462 4.893 1.00 88.12 71 ALA A CA 1
ATOM 590 C C . ALA A 1 71 ? 3.068 13.491 3.748 1.00 88.12 71 ALA A C 1
ATOM 592 O O . ALA A 1 71 ? 2.240 14.397 3.758 1.00 88.12 71 ALA A O 1
ATOM 593 N N . SER A 1 72 ? 3.919 13.326 2.733 1.00 88.00 72 SER A N 1
ATOM 594 C CA . SER A 1 72 ? 4.065 14.252 1.596 1.00 88.00 72 SER A CA 1
ATOM 595 C C . SER A 1 72 ? 3.028 14.062 0.493 1.00 88.00 72 SER A C 1
ATOM 597 O O . SER A 1 72 ? 2.875 14.936 -0.356 1.00 88.00 72 SER A O 1
ATOM 599 N N . LYS A 1 73 ? 2.328 12.918 0.474 1.00 89.88 73 LYS A N 1
ATOM 600 C CA . LYS A 1 73 ? 1.433 12.504 -0.621 1.00 89.88 73 LYS A CA 1
ATOM 601 C C . LYS A 1 73 ? 2.131 12.339 -1.971 1.00 89.88 73 LYS A C 1
ATOM 603 O O . LYS A 1 73 ? 1.457 12.275 -3.000 1.00 89.88 73 LYS A O 1
ATOM 608 N N . TRP A 1 74 ? 3.458 12.212 -1.978 1.00 92.12 74 TRP A N 1
ATOM 609 C CA . TRP A 1 74 ? 4.182 11.772 -3.161 1.00 92.12 74 TRP A CA 1
ATOM 610 C C . TRP A 1 74 ? 3.673 10.397 -3.600 1.00 92.12 74 TRP A C 1
ATOM 612 O O . TRP A 1 74 ? 3.413 9.531 -2.761 1.00 92.12 74 TRP A O 1
ATOM 622 N N . ARG A 1 75 ? 3.505 10.206 -4.911 1.00 93.00 75 ARG A N 1
ATOM 623 C CA . ARG A 1 75 ? 2.901 9.001 -5.474 1.00 93.00 75 ARG A CA 1
ATOM 624 C C . ARG A 1 75 ? 3.646 8.527 -6.711 1.00 93.00 75 ARG A C 1
ATOM 626 O O . ARG A 1 75 ? 3.928 9.321 -7.605 1.00 93.00 75 ARG A O 1
ATOM 633 N N . HIS A 1 76 ? 3.840 7.218 -6.795 1.00 94.19 76 HIS A N 1
ATOM 634 C CA . HIS A 1 76 ? 4.310 6.529 -7.990 1.00 94.19 76 HIS A CA 1
ATOM 635 C C . HIS A 1 76 ? 3.329 5.423 -8.383 1.00 94.19 76 HIS A C 1
ATOM 637 O O . HIS A 1 76 ? 2.757 4.760 -7.514 1.00 94.19 76 HIS A O 1
ATOM 643 N N . LEU A 1 77 ? 3.103 5.257 -9.688 1.00 94.88 77 LEU A N 1
ATOM 644 C CA . LEU A 1 77 ? 2.216 4.239 -10.241 1.00 94.88 77 LEU A CA 1
ATOM 645 C C . LEU A 1 77 ? 2.919 3.492 -11.360 1.00 94.88 77 LEU A C 1
ATOM 647 O O . LEU A 1 77 ? 3.554 4.113 -12.211 1.00 94.88 77 LEU A O 1
ATOM 651 N N . ALA A 1 78 ? 2.701 2.186 -11.386 1.00 95.69 78 ALA A N 1
ATOM 652 C CA . ALA A 1 78 ? 3.089 1.318 -12.481 1.00 95.69 78 ALA A CA 1
ATOM 653 C C . ALA A 1 78 ? 1.944 0.352 -12.790 1.00 95.69 78 ALA A C 1
ATOM 655 O O . ALA A 1 78 ? 1.068 0.108 -11.954 1.00 95.69 78 ALA A O 1
ATOM 656 N N . VAL A 1 79 ? 1.943 -0.189 -14.003 1.00 95.00 79 VAL A N 1
ATOM 657 C CA . VAL A 1 79 ? 0.967 -1.185 -14.442 1.00 95.00 79 VAL A CA 1
ATOM 658 C C . VAL A 1 79 ? 1.725 -2.381 -14.988 1.00 95.00 79 VAL A C 1
ATOM 660 O O . VAL A 1 79 ? 2.589 -2.220 -15.846 1.00 95.00 79 VAL A O 1
ATOM 663 N N . TYR A 1 80 ? 1.366 -3.568 -14.512 1.00 94.56 80 TYR A N 1
ATOM 664 C CA . TYR A 1 80 ? 1.915 -4.836 -14.980 1.00 94.56 80 TYR A CA 1
ATOM 665 C C . TYR A 1 80 ? 0.795 -5.725 -15.520 1.00 94.56 80 TYR A C 1
ATOM 667 O O . TYR A 1 80 ? -0.372 -5.577 -15.149 1.00 94.56 80 TYR A O 1
ATOM 675 N N . ASP A 1 81 ? 1.132 -6.637 -16.421 1.00 93.81 81 ASP A N 1
ATOM 676 C CA . ASP A 1 81 ? 0.201 -7.583 -17.042 1.00 93.81 81 ASP A CA 1
ATOM 677 C C . ASP A 1 81 ? -0.067 -8.830 -16.182 1.00 93.81 81 ASP A C 1
ATOM 679 O O . ASP A 1 81 ? -1.032 -9.553 -16.420 1.00 93.81 81 ASP A O 1
ATOM 683 N N . GLU A 1 82 ? 0.720 -9.048 -15.126 1.00 90.69 82 GLU A N 1
ATOM 684 C CA . GLU A 1 82 ? 0.539 -10.157 -14.187 1.00 90.69 82 GLU A CA 1
ATOM 685 C C . GLU A 1 82 ? 0.713 -9.721 -12.727 1.00 90.69 82 GLU A C 1
ATOM 687 O O . GLU A 1 82 ? 1.525 -8.849 -12.413 1.00 90.69 82 GLU A O 1
ATOM 692 N N . GLN A 1 83 ? -0.001 -10.378 -11.810 1.00 91.12 83 GLN A N 1
ATOM 693 C CA . GLN A 1 83 ? 0.173 -10.204 -10.365 1.00 91.12 83 GLN A CA 1
ATOM 694 C C . GLN A 1 83 ? 1.147 -11.256 -9.829 1.00 91.12 83 GLN A C 1
ATOM 696 O O . GLN A 1 83 ? 0.740 -12.275 -9.273 1.00 91.12 83 GLN A O 1
ATOM 701 N N . THR A 1 84 ? 2.442 -11.020 -10.022 1.00 92.56 84 THR A N 1
ATOM 702 C CA . THR A 1 84 ? 3.509 -11.931 -9.585 1.00 92.56 84 THR A CA 1
ATOM 703 C C . THR A 1 84 ? 4.418 -11.270 -8.556 1.00 92.56 84 THR A C 1
ATOM 705 O O . THR A 1 84 ? 4.557 -10.046 -8.501 1.00 92.56 84 THR A O 1
ATOM 708 N N . ASN A 1 85 ? 5.108 -12.090 -7.757 1.00 92.00 85 ASN A N 1
ATOM 709 C CA . ASN A 1 85 ? 6.144 -11.597 -6.845 1.00 92.00 85 ASN A CA 1
ATOM 710 C C . ASN A 1 85 ? 7.264 -10.865 -7.594 1.00 92.00 85 ASN A C 1
ATOM 712 O O . ASN A 1 85 ? 7.826 -9.908 -7.068 1.00 92.00 85 ASN A O 1
ATOM 716 N N . PHE A 1 86 ? 7.563 -11.284 -8.827 1.00 95.12 86 PHE A N 1
ATOM 717 C CA . PHE A 1 86 ? 8.551 -10.628 -9.675 1.00 95.12 86 PHE A CA 1
ATOM 718 C C . PHE A 1 86 ? 8.177 -9.164 -9.946 1.00 95.12 86 PHE A C 1
ATOM 720 O O . PHE A 1 86 ? 8.992 -8.279 -9.682 1.00 95.12 86 PHE A O 1
ATOM 727 N N . HIS A 1 87 ? 6.938 -8.894 -10.372 1.00 94.38 87 HIS A N 1
ATOM 728 C CA . HIS A 1 87 ? 6.460 -7.525 -10.592 1.00 94.38 87 HIS A CA 1
ATOM 729 C C . HIS A 1 87 ? 6.403 -6.707 -9.299 1.00 94.38 87 HIS A C 1
ATOM 731 O O . HIS A 1 87 ? 6.786 -5.541 -9.300 1.00 94.38 87 HIS A O 1
ATOM 737 N N . SER A 1 88 ? 6.041 -7.321 -8.169 1.00 92.94 88 SER A N 1
ATOM 738 C CA . SER A 1 88 ? 6.089 -6.648 -6.863 1.00 92.94 88 SER A CA 1
ATOM 739 C C . SER A 1 88 ? 7.509 -6.221 -6.465 1.00 92.94 88 SER A C 1
ATOM 741 O O . SER A 1 88 ? 7.708 -5.106 -5.983 1.00 92.94 88 SER A O 1
ATOM 743 N N . ILE A 1 89 ? 8.511 -7.077 -6.692 1.00 93.75 89 ILE A N 1
ATOM 744 C CA . ILE A 1 89 ? 9.922 -6.756 -6.428 1.00 93.75 89 ILE A CA 1
ATOM 745 C C . ILE A 1 89 ? 10.422 -5.675 -7.389 1.00 93.75 89 ILE A C 1
ATOM 747 O O . ILE A 1 89 ? 11.153 -4.774 -6.974 1.00 93.75 89 ILE A O 1
ATOM 751 N N . LEU A 1 90 ? 10.050 -5.762 -8.667 1.00 95.00 90 LEU A N 1
ATOM 752 C CA . LEU A 1 90 ? 10.431 -4.783 -9.679 1.00 95.00 90 LEU A CA 1
ATOM 753 C C . LEU A 1 90 ? 9.880 -3.394 -9.332 1.00 95.00 90 LEU A C 1
ATOM 755 O O . LEU A 1 90 ? 10.655 -2.442 -9.252 1.00 95.00 90 LEU A O 1
ATOM 759 N N . PHE A 1 91 ? 8.592 -3.310 -8.996 1.00 94.50 91 PHE A N 1
ATOM 760 C CA . PHE A 1 91 ? 7.951 -2.074 -8.555 1.00 94.50 91 PHE A CA 1
ATOM 761 C C . PHE A 1 91 ? 8.627 -1.483 -7.316 1.00 94.50 91 PHE A C 1
ATOM 763 O O . PHE A 1 91 ? 8.910 -0.288 -7.258 1.00 94.50 91 PHE A O 1
ATOM 770 N N . LEU A 1 92 ? 8.952 -2.318 -6.324 1.00 92.19 92 LEU A N 1
ATOM 771 C CA . LEU A 1 92 ? 9.654 -1.855 -5.130 1.00 92.19 92 LEU A CA 1
ATOM 772 C C . LEU A 1 92 ? 11.033 -1.267 -5.472 1.00 92.19 92 LEU A C 1
ATOM 774 O O . LEU A 1 92 ? 11.405 -0.224 -4.937 1.00 92.19 92 LEU A O 1
ATOM 778 N N . LYS A 1 93 ? 11.783 -1.894 -6.388 1.00 92.25 93 LYS A N 1
ATOM 779 C CA . LYS A 1 93 ? 13.073 -1.367 -6.865 1.00 92.25 93 LYS A CA 1
ATOM 780 C C . LYS A 1 93 ? 12.912 -0.027 -7.585 1.00 92.25 93 LYS A C 1
ATOM 782 O O . LYS A 1 93 ? 13.734 0.864 -7.374 1.00 92.25 93 LYS A O 1
ATOM 787 N N . GLU A 1 94 ? 11.875 0.129 -8.406 1.00 92.38 94 GLU A N 1
ATOM 788 C CA . GLU A 1 94 ? 11.545 1.400 -9.064 1.00 92.38 94 GLU A CA 1
ATOM 789 C C . GLU A 1 94 ? 11.261 2.496 -8.030 1.00 92.38 94 GLU A C 1
ATOM 791 O O . GLU A 1 94 ? 11.873 3.565 -8.082 1.00 92.38 94 GLU A O 1
ATOM 796 N N . VAL A 1 95 ? 10.416 2.206 -7.035 1.00 90.94 95 VAL A N 1
ATOM 797 C CA . VAL A 1 95 ? 10.085 3.138 -5.947 1.00 90.94 95 VAL A CA 1
ATOM 798 C C . VAL A 1 95 ? 11.339 3.552 -5.181 1.00 90.94 95 VAL A C 1
ATOM 800 O O . VAL A 1 95 ? 11.564 4.747 -5.022 1.00 90.94 95 VAL A O 1
ATOM 803 N N . ILE A 1 96 ? 12.191 2.607 -4.770 1.00 88.56 96 ILE A N 1
ATOM 804 C CA . ILE A 1 96 ? 13.444 2.904 -4.050 1.00 88.56 96 ILE A CA 1
ATOM 805 C C . ILE A 1 96 ? 14.388 3.765 -4.902 1.00 88.56 96 ILE A C 1
ATOM 807 O O . ILE A 1 96 ? 15.036 4.672 -4.387 1.00 88.56 96 ILE A O 1
ATOM 811 N N . LYS A 1 97 ? 14.470 3.511 -6.213 1.00 89.12 97 LYS A N 1
ATOM 812 C CA . LYS A 1 97 ? 15.347 4.267 -7.117 1.00 89.12 97 LYS A CA 1
ATOM 813 C C . LYS A 1 97 ? 14.877 5.710 -7.316 1.00 89.12 97 LYS A C 1
ATOM 815 O O . LYS A 1 97 ? 15.703 6.615 -7.431 1.00 89.12 97 LYS A O 1
ATOM 820 N N . ILE A 1 98 ? 13.566 5.921 -7.415 1.00 87.19 98 ILE A N 1
ATOM 821 C CA . ILE A 1 98 ? 12.978 7.241 -7.680 1.00 87.19 98 ILE A CA 1
ATOM 822 C C . ILE A 1 98 ? 12.869 8.051 -6.384 1.00 87.19 98 ILE A C 1
ATOM 824 O O . ILE A 1 98 ? 13.108 9.262 -6.377 1.00 87.19 98 ILE A O 1
ATO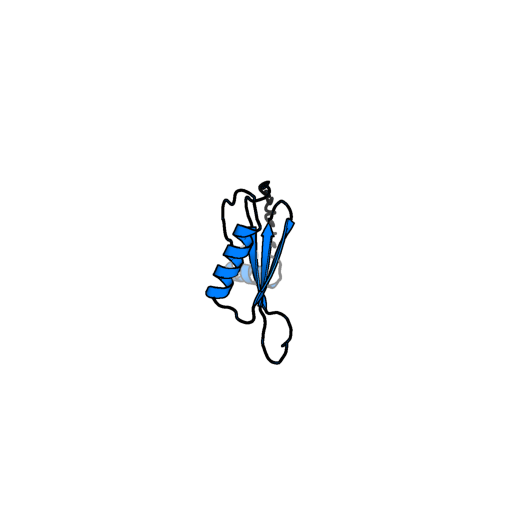M 828 N N . PHE A 1 99 ? 12.521 7.394 -5.280 1.00 82.38 99 PHE A N 1
ATOM 829 C CA . PHE A 1 99 ? 12.308 8.033 -3.994 1.00 82.38 99 PHE A CA 1
ATOM 830 C C . PHE A 1 99 ? 13.648 8.287 -3.289 1.00 82.38 99 PHE A C 1
ATOM 832 O O . PHE A 1 99 ? 14.160 7.458 -2.547 1.00 82.38 99 PHE A O 1
ATOM 839 N N . LYS A 1 100 ? 14.233 9.465 -3.532 1.00 68.50 100 LYS A N 1
ATOM 840 C CA . LYS A 1 100 ? 15.557 9.872 -3.018 1.00 68.50 100 LYS A CA 1
ATOM 841 C C . LYS A 1 100 ? 15.620 10.190 -1.508 1.00 68.50 100 LYS A C 1
ATOM 843 O O . LYS A 1 100 ? 16.667 10.630 -1.042 1.00 68.50 100 LYS A O 1
ATOM 848 N N . LEU A 1 101 ? 14.537 10.026 -0.744 1.00 60.62 101 LEU A N 1
ATOM 849 C CA . LEU A 1 101 ? 14.494 10.334 0.695 1.00 60.62 101 LEU A CA 1
ATOM 850 C C . LEU A 1 101 ? 14.705 9.075 1.545 1.00 60.62 101 LEU A C 1
ATOM 852 O O . LEU A 1 101 ? 14.240 8.007 1.171 1.00 60.62 101 LEU A O 1
ATOM 856 N N . ILE A 1 102 ? 15.402 9.221 2.681 1.00 51.50 102 ILE A N 1
ATOM 857 C CA . ILE A 1 102 ? 15.761 8.154 3.636 1.00 51.50 102 ILE A CA 1
ATOM 858 C C . ILE A 1 102 ? 14.529 7.301 3.959 1.00 51.50 102 ILE A C 1
ATOM 860 O O . ILE A 1 102 ? 13.601 7.766 4.615 1.00 51.50 102 ILE A O 1
ATOM 864 N N . ILE A 1 103 ? 14.531 6.055 3.488 1.00 54.56 103 ILE A N 1
ATOM 865 C CA . ILE A 1 103 ? 13.415 5.125 3.645 1.00 54.56 103 ILE A CA 1
ATOM 866 C C . ILE A 1 103 ? 13.639 4.305 4.921 1.00 54.56 103 ILE A C 1
ATOM 868 O O . ILE A 1 103 ? 14.442 3.373 4.927 1.00 54.56 103 ILE A O 1
ATOM 872 N N . PHE A 1 104 ? 12.894 4.595 5.991 1.00 51.59 104 PHE A N 1
ATOM 873 C CA . PHE A 1 104 ? 12.599 3.574 7.003 1.00 51.59 104 PHE A CA 1
ATOM 874 C C . PHE A 1 104 ? 11.424 2.752 6.471 1.00 51.59 104 PHE A C 1
ATOM 876 O O . PHE A 1 104 ? 10.267 3.151 6.548 1.00 51.59 104 PHE A O 1
ATOM 883 N N . LEU A 1 105 ? 11.725 1.630 5.818 1.00 49.91 105 LEU A N 1
ATOM 884 C CA . LEU A 1 105 ? 10.734 0.878 5.054 1.00 49.91 105 LEU A CA 1
ATOM 885 C C . LEU A 1 105 ? 9.842 0.038 5.987 1.00 49.91 105 LEU A C 1
ATOM 887 O O . LEU A 1 105 ? 10.134 -1.124 6.252 1.00 49.91 105 LEU A O 1
ATOM 891 N N . PHE A 1 106 ? 8.728 0.601 6.456 1.00 46.75 106 PHE A N 1
ATOM 892 C CA . PHE A 1 106 ? 7.597 -0.190 6.950 1.00 46.75 106 PHE A CA 1
ATOM 893 C C . PHE A 1 106 ? 6.622 -0.433 5.792 1.00 46.75 106 PHE A C 1
ATOM 895 O O . PHE A 1 106 ? 5.736 0.377 5.533 1.00 46.75 106 PHE A O 1
ATOM 902 N N . ILE A 1 107 ? 6.788 -1.539 5.057 1.00 50.59 107 ILE A N 1
ATOM 903 C CA . ILE A 1 107 ? 5.797 -1.931 4.044 1.00 50.59 107 ILE A CA 1
ATOM 904 C C . ILE A 1 107 ? 4.581 -2.504 4.768 1.00 50.59 107 ILE A C 1
ATOM 906 O O . ILE A 1 107 ? 4.648 -3.590 5.341 1.00 50.59 107 ILE A O 1
ATOM 910 N N . GLN A 1 108 ? 3.456 -1.797 4.708 1.00 47.16 108 GLN A N 1
ATOM 911 C CA . GLN A 1 108 ? 2.167 -2.351 5.101 1.00 47.16 108 GLN A CA 1
ATOM 912 C C . GLN A 1 108 ? 1.396 -2.736 3.836 1.00 47.16 108 GLN A C 1
ATOM 914 O O . GLN A 1 108 ? 0.751 -1.894 3.215 1.00 47.16 108 GLN A O 1
ATOM 919 N N . VAL A 1 109 ? 1.496 -4.008 3.445 1.00 47.44 109 VAL A N 1
ATOM 920 C CA . VAL A 1 109 ? 0.617 -4.595 2.424 1.00 47.44 109 VAL A CA 1
ATOM 921 C C . VAL A 1 109 ? -0.756 -4.774 3.073 1.00 47.44 109 VAL A C 1
ATOM 923 O O . VAL A 1 109 ? -0.848 -5.391 4.137 1.00 47.44 109 VAL A O 1
ATOM 926 N N . ARG A 1 110 ? -1.795 -4.168 2.492 1.00 45.09 110 ARG A N 1
ATOM 927 C CA . ARG A 1 110 ? -3.189 -4.373 2.911 1.00 45.09 110 ARG A CA 1
ATOM 928 C C . ARG A 1 110 ? -3.856 -5.472 2.104 1.00 45.09 110 ARG A C 1
ATOM 930 O O . ARG A 1 110 ? -3.453 -5.665 0.938 1.00 45.09 110 ARG A O 1
#